Protein AF-A0A660YYU4-F1 (afdb_monomer_lite)

Structure (mmCIF, N/CA/C/O backbone):
data_AF-A0A660YYU4-F1
#
_entry.id   AF-A0A660YYU4-F1
#
loop_
_atom_site.group_PDB
_atom_site.id
_atom_site.type_symbol
_atom_site.label_atom_id
_atom_site.label_alt_id
_atom_site.label_comp_id
_atom_site.label_asym_id
_atom_site.label_entity_id
_atom_site.label_seq_id
_atom_site.pdbx_PDB_ins_code
_atom_site.Cartn_x
_atom_site.Cartn_y
_atom_site.Cartn_z
_atom_site.occupancy
_atom_site.B_iso_or_equiv
_atom_site.auth_seq_id
_atom_site.auth_comp_id
_atom_site.auth_asym_id
_atom_site.auth_atom_id
_atom_site.pdbx_PDB_model_num
ATOM 1 N N . MET A 1 1 ? 28.899 24.740 -21.770 1.00 36.38 1 MET A N 1
ATOM 2 C CA . MET A 1 1 ? 28.567 25.488 -22.998 1.00 36.38 1 MET A CA 1
ATOM 3 C C . MET A 1 1 ? 29.441 24.891 -24.081 1.00 36.38 1 MET A C 1
ATOM 5 O O . MET A 1 1 ? 30.542 25.364 -24.310 1.00 36.38 1 MET A O 1
ATOM 9 N N . SER A 1 2 ? 29.022 23.731 -24.579 1.00 40.06 2 SER A N 1
ATOM 10 C CA . SER A 1 2 ? 29.843 22.871 -25.428 1.00 40.06 2 SER A CA 1
ATOM 11 C C . SER A 1 2 ? 29.109 22.709 -26.746 1.00 40.06 2 SER A C 1
ATOM 13 O O . SER A 1 2 ? 28.134 21.973 -26.831 1.00 40.06 2 SER A O 1
ATOM 15 N N . GLU A 1 3 ? 29.580 23.514 -27.692 1.00 43.50 3 GLU A N 1
ATOM 16 C CA . GLU A 1 3 ? 29.672 23.230 -29.122 1.00 43.50 3 GLU A CA 1
ATOM 17 C C . GLU A 1 3 ? 28.368 22.839 -29.817 1.00 43.50 3 GLU A C 1
ATOM 19 O O . GLU A 1 3 ? 28.045 21.679 -30.062 1.00 43.50 3 GLU A O 1
ATOM 24 N N . GLU A 1 4 ? 27.652 23.888 -30.209 1.00 50.94 4 GLU A N 1
ATOM 25 C CA . GLU A 1 4 ? 26.699 23.840 -31.298 1.00 50.94 4 GLU A CA 1
ATOM 26 C C . GLU A 1 4 ? 27.445 23.854 -32.647 1.00 50.94 4 GLU A C 1
ATOM 28 O O . GLU A 1 4 ? 28.342 24.662 -32.878 1.00 50.94 4 GLU A O 1
ATOM 33 N N . GLN A 1 5 ? 26.960 22.992 -33.543 1.00 59.84 5 GLN A N 1
ATOM 34 C CA . GLN A 1 5 ? 27.038 23.048 -35.008 1.00 59.84 5 GLN A CA 1
ATOM 35 C C . GLN A 1 5 ? 28.216 22.376 -35.727 1.00 59.84 5 GLN A C 1
ATOM 37 O O . GLN A 1 5 ? 29.286 22.939 -35.947 1.00 59.84 5 GLN A O 1
ATOM 42 N N . LYS A 1 6 ? 27.893 21.230 -36.341 1.00 49.84 6 LYS A N 1
ATOM 43 C CA . LYS A 1 6 ? 28.394 20.902 -37.679 1.00 49.84 6 LYS A CA 1
ATOM 44 C C . LYS A 1 6 ? 27.362 20.096 -38.468 1.00 49.84 6 LYS A C 1
ATOM 46 O O . LYS A 1 6 ? 27.088 18.960 -38.111 1.00 49.84 6 LYS A O 1
ATOM 51 N N . SER A 1 7 ? 26.891 20.637 -39.591 1.00 45.06 7 SER A N 1
ATOM 52 C CA . SER A 1 7 ? 26.877 19.892 -40.862 1.00 45.06 7 SER A CA 1
ATOM 53 C C . SER A 1 7 ? 26.567 20.832 -42.026 1.00 45.06 7 SER A C 1
ATOM 55 O O . SER A 1 7 ? 25.492 21.415 -42.133 1.00 45.06 7 SER A O 1
ATOM 57 N N . SER A 1 8 ? 27.566 20.992 -42.889 1.00 48.47 8 SER A N 1
ATOM 58 C CA . SER A 1 8 ? 27.523 21.702 -44.160 1.00 48.47 8 SER A CA 1
ATOM 59 C C . SER A 1 8 ? 26.567 21.034 -45.154 1.00 48.47 8 SER A C 1
ATOM 61 O O . SER A 1 8 ? 26.609 19.822 -45.363 1.00 48.47 8 SER A O 1
ATOM 63 N N . ASN A 1 9 ? 25.778 21.870 -45.819 1.00 65.75 9 ASN A N 1
ATOM 64 C CA . ASN A 1 9 ? 24.817 21.585 -46.881 1.00 65.75 9 ASN A CA 1
ATOM 65 C C . ASN A 1 9 ? 25.413 20.760 -48.054 1.00 65.75 9 ASN A C 1
ATOM 67 O O . ASN A 1 9 ? 25.929 21.333 -49.008 1.00 65.75 9 ASN A O 1
ATOM 71 N N . ASN A 1 10 ? 25.399 19.420 -47.947 1.00 55.84 10 ASN A N 1
ATOM 72 C CA . ASN A 1 10 ? 25.459 18.452 -49.066 1.00 55.84 10 ASN A CA 1
ATOM 73 C C . ASN A 1 10 ? 25.165 16.987 -48.641 1.00 55.84 10 ASN A C 1
ATOM 75 O O . ASN A 1 10 ? 25.660 16.042 -49.248 1.00 55.84 10 ASN A O 1
ATOM 79 N N . ASN A 1 11 ? 24.360 16.773 -47.587 1.00 60.00 11 ASN A N 1
ATOM 80 C CA . ASN A 1 11 ? 24.050 15.440 -47.032 1.00 60.00 11 ASN A CA 1
ATOM 81 C C . ASN A 1 11 ? 22.613 15.302 -46.479 1.00 60.00 11 ASN A C 1
ATOM 83 O O . ASN A 1 11 ? 22.345 14.407 -45.683 1.00 60.00 11 ASN A O 1
ATOM 87 N N . ASN A 1 12 ? 21.654 16.110 -46.949 1.00 74.19 12 ASN A N 1
ATOM 88 C CA . ASN A 1 12 ? 20.273 16.140 -46.425 1.00 74.19 12 ASN A CA 1
ATOM 89 C C . ASN A 1 12 ? 19.598 14.757 -46.331 1.00 74.19 12 ASN A C 1
ATOM 91 O O . ASN A 1 12 ? 18.868 14.478 -45.388 1.00 74.19 12 ASN A O 1
ATOM 95 N N . ARG A 1 13 ? 19.866 13.856 -47.286 1.00 85.38 13 ARG A N 1
ATOM 96 C CA . ARG A 1 13 ? 19.302 12.494 -47.279 1.00 85.38 13 ARG A CA 1
ATOM 97 C C . ARG A 1 13 ? 19.934 11.608 -46.201 1.00 85.38 13 ARG A C 1
ATOM 99 O O . ARG A 1 13 ? 19.230 10.826 -45.577 1.00 85.38 13 ARG A O 1
ATOM 106 N N . ARG A 1 14 ? 21.248 11.717 -45.987 1.00 87.94 14 ARG A N 1
ATOM 107 C CA . ARG A 1 14 ? 21.985 10.904 -45.003 1.00 87.94 14 ARG A CA 1
ATOM 108 C C . ARG A 1 14 ? 21.684 11.361 -43.581 1.00 87.94 14 ARG A C 1
ATOM 110 O O . ARG A 1 14 ? 21.464 10.518 -42.719 1.00 87.94 14 ARG A O 1
ATOM 117 N N . ASP A 1 15 ? 21.590 12.669 -43.382 1.00 86.12 15 ASP A N 1
ATOM 118 C CA . ASP A 1 15 ? 21.252 13.263 -42.090 1.00 86.12 15 ASP A CA 1
ATOM 119 C C . ASP A 1 15 ? 19.779 12.986 -41.734 1.00 86.12 15 ASP A C 1
ATOM 121 O O . ASP A 1 15 ? 19.479 12.610 -40.602 1.00 86.12 15 ASP A O 1
ATOM 125 N N . PHE A 1 16 ? 18.868 13.028 -42.720 1.00 90.62 16 PHE A N 1
ATOM 126 C CA . PHE A 1 16 ? 17.475 12.597 -42.543 1.00 90.62 16 PHE A CA 1
ATOM 127 C C . PHE A 1 16 ? 17.363 11.119 -42.135 1.00 90.62 16 PHE A C 1
ATOM 129 O O . PHE A 1 16 ? 16.649 10.794 -41.186 1.00 90.62 16 PHE A O 1
ATOM 136 N N . LEU A 1 17 ? 18.097 10.220 -42.807 1.00 92.44 17 LEU A N 1
ATOM 137 C CA . LEU A 1 17 ? 18.142 8.803 -42.427 1.00 92.44 17 LEU A CA 1
ATOM 138 C C . LEU A 1 17 ? 18.724 8.614 -41.017 1.00 92.44 17 LEU A C 1
ATOM 140 O O . LEU A 1 17 ? 18.201 7.807 -40.253 1.00 92.44 17 LEU A O 1
ATOM 144 N N . GLY A 1 18 ? 19.770 9.364 -40.657 1.00 93.50 18 GLY A N 1
ATOM 145 C CA . GLY A 1 18 ? 20.368 9.328 -39.321 1.00 93.50 18 GLY A CA 1
ATOM 146 C C . GLY A 1 18 ? 19.388 9.748 -38.224 1.00 93.50 18 GLY A C 1
ATOM 147 O O . GLY A 1 18 ? 19.269 9.059 -37.213 1.00 93.50 18 GLY A O 1
ATOM 148 N N . MET A 1 19 ? 18.627 10.821 -38.454 1.00 94.25 19 MET A N 1
ATOM 149 C CA . MET A 1 19 ? 17.588 11.288 -37.532 1.00 94.25 19 MET A CA 1
ATOM 150 C C . MET A 1 19 ? 16.467 10.253 -37.369 1.00 94.25 19 MET A C 1
ATOM 152 O O . MET A 1 19 ? 16.046 9.971 -36.249 1.00 94.25 19 MET A O 1
ATOM 156 N N . LEU A 1 20 ? 15.999 9.660 -38.473 1.00 95.75 20 LEU A N 1
ATOM 157 C CA . LEU A 1 20 ? 14.916 8.674 -38.454 1.00 95.75 20 LEU A CA 1
ATOM 158 C C . LEU A 1 20 ? 15.338 7.391 -37.728 1.00 95.75 20 LEU A C 1
ATOM 160 O O . LEU A 1 20 ? 14.609 6.904 -36.865 1.00 95.75 20 LEU A O 1
ATOM 164 N N . LEU A 1 21 ? 16.526 6.866 -38.034 1.00 95.75 21 LEU A N 1
ATOM 165 C CA . LEU A 1 21 ? 17.051 5.661 -37.390 1.00 95.75 21 LEU A CA 1
ATOM 166 C C . LEU A 1 21 ? 17.389 5.905 -35.914 1.00 95.75 21 LEU A C 1
ATOM 168 O O . LEU A 1 21 ? 17.051 5.075 -35.071 1.00 95.75 21 LEU A O 1
ATOM 172 N N . GLY A 1 22 ? 17.995 7.049 -35.585 1.00 96.00 22 GLY A N 1
ATOM 173 C CA . GLY A 1 22 ? 18.299 7.426 -34.204 1.00 96.00 22 GLY A CA 1
ATOM 174 C C . GLY A 1 22 ? 17.038 7.637 -33.364 1.00 96.00 22 GLY A C 1
ATOM 175 O O . GLY A 1 22 ? 16.929 7.092 -32.266 1.00 96.00 22 GLY A O 1
ATOM 176 N N . GLY A 1 23 ? 16.049 8.356 -33.902 1.00 97.19 23 GLY A N 1
ATOM 177 C CA . GLY A 1 23 ? 14.753 8.559 -33.253 1.00 97.19 23 GLY A CA 1
ATOM 178 C C . GLY A 1 23 ? 13.976 7.255 -33.075 1.00 97.19 23 GLY A C 1
ATOM 179 O O . GLY A 1 23 ? 13.434 7.009 -31.999 1.00 97.19 23 GLY A O 1
ATOM 180 N N . GLY A 1 24 ? 13.978 6.381 -34.087 1.00 97.12 24 GLY A N 1
ATOM 181 C CA . GLY A 1 24 ? 13.356 5.058 -34.011 1.00 97.12 24 GLY A CA 1
ATOM 182 C C . GLY A 1 24 ? 14.010 4.158 -32.960 1.00 97.12 24 GLY A C 1
ATOM 183 O O . GLY A 1 24 ? 13.311 3.529 -32.168 1.00 97.12 24 GLY A O 1
ATOM 184 N N . PHE A 1 25 ? 15.343 4.147 -32.893 1.00 97.38 25 PHE A N 1
ATOM 185 C CA . PHE A 1 25 ? 16.079 3.398 -31.873 1.00 97.38 25 PHE A CA 1
ATOM 186 C C . PHE A 1 25 ? 15.803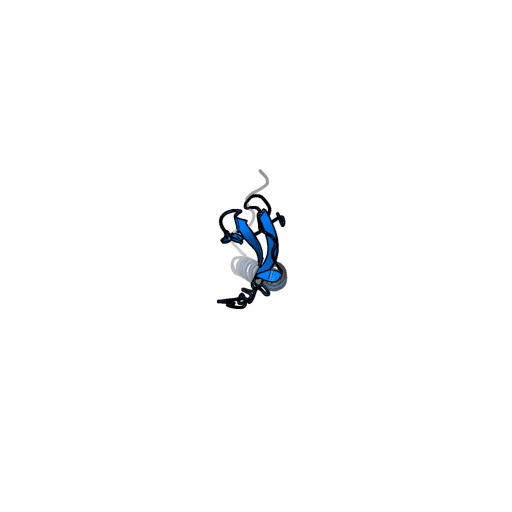 3.926 -30.458 1.00 97.38 25 PHE A C 1
ATOM 188 O O . PHE A 1 25 ? 15.564 3.146 -29.537 1.00 97.38 25 PHE A O 1
ATOM 195 N N . PHE A 1 26 ? 15.756 5.246 -30.283 1.00 97.50 26 PHE A N 1
ATOM 196 C CA . PHE A 1 26 ? 15.415 5.861 -29.002 1.00 97.50 26 PHE A CA 1
ATOM 197 C C . PHE A 1 26 ? 13.970 5.557 -28.575 1.00 97.50 26 PHE A C 1
ATOM 199 O O . PHE A 1 26 ? 13.727 5.186 -27.427 1.00 97.50 26 PHE A O 1
ATOM 206 N N . ALA A 1 27 ? 13.015 5.635 -29.506 1.00 97.25 27 ALA A N 1
ATOM 207 C CA . ALA A 1 27 ? 11.626 5.256 -29.256 1.00 97.25 27 ALA A CA 1
ATOM 208 C C . ALA A 1 27 ? 11.498 3.773 -28.872 1.00 97.25 27 ALA A C 1
ATOM 210 O O . ALA A 1 27 ? 10.735 3.431 -27.967 1.00 97.25 27 ALA A O 1
ATOM 211 N N . TRP A 1 28 ? 12.280 2.898 -29.508 1.00 97.44 28 TRP A N 1
ATOM 212 C CA . TRP A 1 28 ? 12.330 1.478 -29.169 1.00 97.44 28 TRP A CA 1
ATOM 213 C C . TRP A 1 28 ? 12.850 1.243 -27.744 1.00 97.44 28 TRP A C 1
ATOM 215 O O . TRP A 1 28 ? 12.225 0.507 -26.979 1.00 97.44 28 TRP A O 1
ATOM 225 N N . ILE A 1 29 ? 13.923 1.937 -27.350 1.00 97.69 29 ILE A N 1
ATOM 226 C CA . ILE A 1 29 ? 14.439 1.908 -25.974 1.00 97.69 29 ILE A CA 1
ATOM 227 C C . ILE A 1 29 ? 13.360 2.367 -24.983 1.00 97.69 29 ILE A C 1
ATOM 229 O O . ILE A 1 29 ? 13.094 1.671 -24.004 1.00 97.69 29 ILE A O 1
ATOM 233 N N . ILE A 1 30 ? 12.692 3.494 -25.242 1.00 97.69 30 ILE A N 1
ATOM 234 C CA . ILE A 1 30 ? 11.611 3.987 -24.372 1.00 97.69 30 ILE A CA 1
ATOM 235 C C . ILE A 1 30 ? 10.492 2.951 -24.248 1.00 97.69 30 ILE A C 1
ATOM 237 O O . ILE A 1 30 ? 10.017 2.701 -23.142 1.00 97.69 30 ILE A O 1
ATOM 241 N N . SER A 1 31 ? 10.090 2.320 -25.352 1.00 96.94 31 SER A N 1
ATOM 242 C CA . SER A 1 31 ? 9.048 1.290 -25.338 1.00 96.94 31 SER A CA 1
ATOM 243 C C . SER A 1 31 ? 9.437 0.076 -24.493 1.00 96.94 31 SER A C 1
ATOM 245 O O . SER A 1 31 ? 8.557 -0.547 -23.902 1.00 96.94 31 SER A O 1
ATOM 247 N N . LEU A 1 32 ? 10.728 -0.259 -24.425 1.00 96.56 32 LEU A N 1
ATOM 248 C CA . LEU A 1 32 ? 11.233 -1.350 -23.594 1.00 96.56 32 LEU A CA 1
ATOM 249 C C . LEU A 1 32 ? 11.229 -0.989 -22.101 1.00 96.56 32 LEU A C 1
ATOM 251 O O . LEU A 1 32 ? 10.889 -1.825 -21.267 1.00 96.56 32 LEU A O 1
ATOM 255 N N . PHE A 1 33 ? 11.570 0.256 -21.759 1.00 97.31 33 PHE A N 1
ATOM 256 C CA . PHE A 1 33 ? 11.593 0.730 -20.369 1.00 97.31 33 PHE A CA 1
ATOM 257 C C . PHE A 1 33 ? 10.217 1.145 -19.833 1.00 97.31 33 PHE A C 1
ATOM 259 O O . PHE A 1 33 ? 9.993 1.093 -18.623 1.00 97.31 33 PHE A O 1
ATOM 266 N N . TYR A 1 34 ? 9.275 1.507 -20.704 1.00 95.94 34 TYR A N 1
ATOM 267 C CA . TYR A 1 34 ? 7.908 1.863 -20.326 1.00 95.94 34 TYR A CA 1
ATOM 268 C C . TYR A 1 34 ? 7.228 0.832 -19.408 1.00 95.94 34 TYR A C 1
ATOM 270 O O . TYR A 1 34 ? 6.752 1.241 -18.350 1.00 95.94 34 TYR A O 1
ATOM 278 N N . PRO A 1 35 ? 7.188 -0.482 -19.721 1.00 94.38 35 PRO A N 1
ATOM 279 C CA . PRO A 1 35 ? 6.551 -1.458 -18.840 1.00 94.38 35 PRO A CA 1
ATOM 280 C C . PRO A 1 35 ? 7.246 -1.572 -17.480 1.00 94.38 35 PRO A C 1
ATOM 282 O O . PRO A 1 35 ? 6.561 -1.775 -16.486 1.00 94.38 35 PRO A O 1
ATOM 285 N N . VAL A 1 36 ? 8.569 -1.388 -17.406 1.00 95.56 36 VAL A N 1
ATOM 286 C CA . VAL A 1 36 ? 9.314 -1.413 -16.133 1.00 95.56 36 VAL A CA 1
ATOM 287 C C . VAL A 1 36 ? 8.871 -0.261 -15.235 1.00 95.56 36 VAL A C 1
ATOM 289 O O . VAL A 1 36 ? 8.584 -0.464 -14.059 1.00 95.56 36 VAL A O 1
ATOM 292 N N . LEU A 1 37 ? 8.757 0.941 -15.802 1.00 95.06 37 LEU A N 1
ATOM 293 C CA . LEU A 1 37 ? 8.269 2.110 -15.072 1.00 95.06 37 LEU A CA 1
ATOM 294 C C . LEU A 1 37 ? 6.785 1.976 -14.730 1.00 95.06 37 LEU A C 1
ATOM 296 O O . LEU A 1 37 ? 6.373 2.301 -13.620 1.00 95.06 37 LEU A O 1
ATOM 300 N N . LYS A 1 38 ? 5.979 1.464 -15.664 1.00 93.44 38 LYS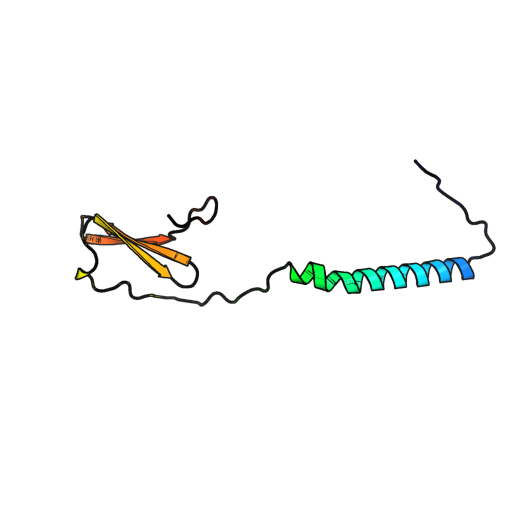 A N 1
ATOM 301 C CA . LYS A 1 38 ? 4.540 1.291 -15.466 1.00 93.44 38 LYS A CA 1
ATOM 302 C C . LYS A 1 38 ? 4.220 0.220 -14.426 1.00 93.44 38 LYS A C 1
ATOM 304 O O . LYS A 1 38 ? 3.210 0.340 -13.750 1.00 93.44 38 LYS A O 1
ATOM 309 N N . TYR A 1 39 ? 5.080 -0.781 -14.267 1.00 91.88 39 TYR A N 1
ATOM 310 C CA . TYR A 1 39 ? 4.942 -1.812 -13.243 1.00 91.88 39 TYR A CA 1
ATOM 311 C C . TYR A 1 39 ? 5.059 -1.260 -11.811 1.00 91.88 39 TYR A C 1
ATOM 313 O O . TYR A 1 39 ? 4.491 -1.837 -10.889 1.00 91.88 39 TYR A O 1
ATOM 321 N N . LEU A 1 40 ? 5.757 -0.134 -11.615 1.00 93.75 40 LEU A N 1
ATOM 322 C CA . LEU A 1 40 ? 5.843 0.532 -10.309 1.00 93.75 40 LEU A CA 1
ATOM 323 C C . LEU A 1 40 ? 4.537 1.230 -9.908 1.00 93.75 40 LEU A C 1
ATOM 325 O O . LEU A 1 40 ? 4.339 1.497 -8.727 1.00 93.75 40 LEU A O 1
ATOM 329 N N . ASP A 1 41 ? 3.671 1.542 -10.874 1.00 92.12 41 ASP A N 1
ATOM 330 C CA . ASP A 1 41 ? 2.357 2.130 -10.629 1.00 92.12 41 ASP A CA 1
ATOM 331 C C . ASP A 1 41 ? 1.371 1.001 -10.289 1.00 92.12 41 ASP A C 1
ATOM 333 O O . ASP A 1 41 ? 1.014 0.211 -11.174 1.00 92.12 41 ASP A O 1
ATOM 337 N N . PRO A 1 42 ? 0.966 0.858 -9.013 1.00 86.44 42 PRO A N 1
ATOM 338 C CA . PRO A 1 42 ? 0.156 -0.270 -8.590 1.00 86.44 42 PRO A CA 1
ATOM 339 C C . PRO A 1 42 ? -1.193 -0.276 -9.327 1.00 86.44 42 PRO A C 1
ATOM 341 O O . PRO A 1 42 ? -1.814 0.777 -9.512 1.00 86.44 42 PRO A O 1
ATOM 344 N N . PRO A 1 43 ? -1.702 -1.454 -9.735 1.00 82.06 43 PRO A N 1
ATOM 345 C CA . PRO A 1 43 ? -3.029 -1.536 -10.323 1.00 82.06 43 PRO A CA 1
ATOM 346 C C . PRO A 1 43 ? -4.074 -1.081 -9.300 1.00 82.06 43 PRO A C 1
ATOM 348 O O . PRO A 1 43 ? -3.936 -1.318 -8.099 1.00 82.06 43 PRO A O 1
ATOM 351 N N . LYS A 1 44 ? -5.153 -0.454 -9.780 1.00 79.75 44 LYS A N 1
ATOM 352 C CA . LYS A 1 44 ? -6.304 -0.117 -8.938 1.00 79.75 44 LYS A CA 1
ATOM 353 C C . LYS A 1 44 ? -6.930 -1.419 -8.441 1.00 79.75 44 LYS A C 1
ATOM 355 O O . LYS A 1 44 ? -7.646 -2.082 -9.185 1.00 79.75 44 LYS A O 1
ATOM 360 N N . VAL A 1 45 ? -6.619 -1.803 -7.208 1.00 74.31 45 VAL A N 1
ATOM 361 C CA . VAL A 1 45 ? -7.259 -2.939 -6.544 1.00 74.31 45 VAL A CA 1
ATOM 362 C C . VAL A 1 45 ? -8.663 -2.495 -6.155 1.00 74.31 45 VAL A C 1
ATOM 364 O O . VAL A 1 45 ? -8.822 -1.464 -5.501 1.00 74.31 45 VAL A O 1
ATOM 367 N N . GLU A 1 46 ? -9.688 -3.242 -6.567 1.00 69.50 46 GLU A N 1
ATOM 368 C CA . GLU A 1 46 ? -11.035 -3.010 -6.054 1.00 69.50 46 GLU A CA 1
ATOM 369 C C . GLU A 1 46 ? -11.034 -3.301 -4.552 1.00 69.50 46 GLU A C 1
ATOM 371 O O . GLU A 1 46 ? -10.858 -4.441 -4.118 1.00 69.50 46 GLU A O 1
ATOM 376 N N . GLU A 1 47 ? -11.182 -2.257 -3.737 1.00 67.25 47 GLU A N 1
ATOM 377 C CA . GLU A 1 47 ? -11.382 -2.435 -2.306 1.00 67.25 47 GLU A CA 1
ATOM 378 C C . GLU A 1 47 ? -12.658 -3.256 -2.096 1.00 67.25 47 GLU A C 1
ATOM 380 O O . GLU A 1 47 ? -13.723 -2.919 -2.621 1.00 67.25 47 GLU A O 1
ATOM 385 N N . VAL A 1 48 ? -12.554 -4.348 -1.330 1.00 65.25 48 VAL A N 1
ATOM 386 C CA . VAL A 1 48 ? -13.718 -5.152 -0.950 1.00 65.25 48 VAL A CA 1
ATOM 387 C C . VAL A 1 48 ? -14.713 -4.216 -0.267 1.00 65.25 48 VAL A C 1
ATOM 389 O O . VAL A 1 48 ? -14.449 -3.721 0.829 1.00 65.25 48 VAL A O 1
ATOM 392 N N . LYS A 1 49 ? -15.851 -3.959 -0.922 1.00 65.88 49 LYS A N 1
ATOM 393 C CA . LYS A 1 49 ? -16.937 -3.126 -0.393 1.00 65.88 49 LYS A CA 1
ATOM 394 C C . LYS A 1 49 ? -17.622 -3.855 0.757 1.00 65.88 49 LYS A C 1
ATOM 396 O O . LYS A 1 49 ? -18.671 -4.470 0.587 1.00 65.88 49 LYS A O 1
ATOM 401 N N . VAL A 1 50 ? -17.020 -3.809 1.936 1.00 73.69 50 VAL A N 1
ATOM 402 C CA . VAL A 1 50 ? -17.670 -4.253 3.167 1.00 73.69 50 VAL A CA 1
ATOM 403 C C . VAL A 1 50 ? -18.531 -3.104 3.664 1.00 73.69 50 VAL A C 1
ATOM 405 O O . VAL A 1 50 ? -18.020 -2.045 4.009 1.00 73.69 50 VAL A O 1
ATOM 408 N N . SER A 1 51 ? -19.848 -3.297 3.661 1.00 80.38 51 SER A N 1
ATOM 409 C CA . SER A 1 51 ? -20.806 -2.320 4.188 1.00 80.38 51 SER A CA 1
ATOM 410 C C . SER A 1 51 ? -21.028 -2.473 5.693 1.00 80.38 51 SER A C 1
ATOM 412 O O . SER A 1 51 ? -21.426 -1.525 6.360 1.00 80.38 51 SER A O 1
ATOM 414 N N . SER A 1 52 ? -20.795 -3.670 6.238 1.00 83.38 52 SER A N 1
ATOM 415 C CA . SER A 1 52 ? -21.058 -3.994 7.642 1.00 83.38 52 SER A CA 1
ATOM 416 C C . SER A 1 52 ? -20.258 -5.215 8.092 1.00 83.38 52 SER A C 1
ATOM 418 O O . SER A 1 52 ? -20.145 -6.185 7.342 1.00 83.38 52 SER A O 1
ATOM 420 N N . VAL A 1 53 ? -19.772 -5.201 9.335 1.00 86.19 53 VAL A N 1
ATOM 421 C CA . VAL A 1 53 ? -19.081 -6.327 9.986 1.00 86.19 53 VAL A CA 1
ATOM 422 C C . VAL A 1 53 ? -19.681 -6.536 11.378 1.00 86.19 53 VAL A C 1
ATOM 424 O O . VAL A 1 53 ? -19.990 -5.569 12.071 1.00 86.19 53 VAL A O 1
ATOM 427 N N . LYS A 1 54 ? -19.867 -7.797 11.790 1.00 86.62 54 LYS A N 1
ATOM 428 C CA . LYS A 1 54 ? -20.309 -8.146 13.152 1.00 86.62 54 LYS A CA 1
ATOM 429 C C . LYS A 1 54 ? -19.117 -8.100 14.114 1.00 86.62 54 LYS A C 1
ATOM 431 O O . LYS A 1 54 ? -18.076 -8.679 13.823 1.00 86.62 54 LYS A O 1
ATOM 436 N N . ILE A 1 55 ? -19.287 -7.430 15.253 1.00 84.38 55 ILE A N 1
ATOM 437 C CA . ILE A 1 55 ? -18.197 -7.064 16.184 1.00 84.38 55 ILE A CA 1
ATOM 438 C C . ILE A 1 55 ? -18.066 -8.061 17.361 1.00 84.38 55 ILE A C 1
ATOM 440 O O . ILE A 1 55 ? -17.020 -8.143 18.013 1.00 84.38 55 ILE A O 1
ATOM 444 N N . GLY A 1 56 ? -19.103 -8.872 17.587 1.00 83.75 56 GLY A N 1
ATOM 445 C CA . GLY A 1 56 ? -19.218 -9.828 18.693 1.00 83.75 56 GLY A CA 1
ATOM 446 C C . GLY A 1 56 ? -20.549 -9.669 19.425 1.00 83.75 56 GLY A C 1
ATOM 447 O O . GLY A 1 56 ? -21.413 -8.908 18.970 1.00 83.75 56 GLY A O 1
ATOM 448 N N . ALA A 1 57 ? -20.718 -10.385 20.536 1.00 82.62 57 ALA A N 1
ATOM 449 C CA . ALA A 1 57 ? -21.830 -10.155 21.449 1.00 82.62 57 ALA A CA 1
ATOM 450 C C . ALA A 1 57 ? -21.606 -8.865 22.257 1.00 82.62 57 ALA A C 1
ATOM 452 O O . ALA A 1 57 ? -20.478 -8.415 22.452 1.00 82.62 57 ALA A O 1
ATOM 453 N N . VAL A 1 58 ? -22.691 -8.270 22.759 1.00 79.62 58 VAL A N 1
ATOM 454 C CA . VAL A 1 58 ? -22.630 -7.085 23.643 1.00 79.62 58 VAL A CA 1
ATOM 455 C C . VAL A 1 58 ? -21.899 -7.404 24.955 1.00 79.62 58 VAL A C 1
ATOM 457 O O . VAL A 1 58 ? -21.286 -6.526 25.558 1.00 79.62 58 VAL A O 1
ATOM 460 N N . GLU A 1 59 ? -21.951 -8.668 25.369 1.00 80.38 59 GLU A N 1
ATOM 461 C CA . GLU A 1 59 ? -21.279 -9.224 26.546 1.00 80.38 59 GLU A CA 1
ATOM 462 C C . GLU A 1 59 ? -19.755 -9.312 26.369 1.00 80.38 59 GLU A C 1
ATOM 464 O O . GLU A 1 59 ? -19.029 -9.230 27.353 1.00 80.38 59 GLU A O 1
ATOM 469 N N . ASP A 1 60 ? -19.265 -9.385 25.125 1.00 81.00 60 ASP A N 1
ATOM 470 C CA . ASP A 1 60 ? -17.836 -9.532 24.813 1.00 81.00 60 ASP A CA 1
ATOM 471 C C . ASP A 1 60 ? -17.050 -8.208 24.904 1.00 81.00 60 ASP A C 1
ATOM 473 O O . ASP A 1 60 ? -15.840 -8.189 24.673 1.00 81.00 60 ASP A O 1
ATOM 477 N N . MET A 1 61 ? -17.721 -7.080 25.161 1.00 82.94 61 MET A N 1
ATOM 478 C CA . MET A 1 61 ? -17.091 -5.763 25.309 1.00 82.94 61 MET A CA 1
ATOM 479 C C . MET A 1 61 ? -17.462 -5.149 26.650 1.00 82.94 61 MET A C 1
ATOM 481 O O . MET A 1 61 ? -18.599 -4.722 26.846 1.00 82.94 61 MET A O 1
ATOM 485 N N . GLU A 1 62 ? -16.495 -5.024 27.550 1.00 84.25 62 GLU A N 1
ATOM 486 C CA . GLU A 1 62 ? -16.678 -4.341 28.831 1.00 84.25 62 GLU A CA 1
ATOM 487 C C . GLU A 1 62 ? -16.952 -2.840 28.640 1.00 84.25 62 GLU A C 1
ATOM 489 O O . GLU A 1 62 ? -16.676 -2.255 27.587 1.00 84.25 62 GLU A O 1
ATOM 494 N N . LYS A 1 63 ? -17.543 -2.196 29.651 1.00 85.56 63 LYS A N 1
ATOM 495 C CA . LYS A 1 63 ? -17.690 -0.733 29.647 1.00 85.56 63 LYS A CA 1
ATOM 496 C C . LYS A 1 63 ? -16.311 -0.087 29.756 1.00 85.56 63 LYS A C 1
ATOM 498 O O . LYS A 1 63 ? -15.457 -0.621 30.450 1.00 85.56 63 LYS A O 1
ATOM 503 N N . ASP A 1 64 ? -16.140 1.061 29.103 1.00 86.38 64 ASP A N 1
ATOM 504 C CA . ASP A 1 64 ? -14.865 1.789 29.061 1.00 86.38 64 ASP A CA 1
ATOM 505 C C . ASP A 1 64 ? -13.728 0.986 28.396 1.00 86.38 64 ASP A C 1
ATOM 507 O O . ASP A 1 64 ? -12.552 1.139 28.708 1.00 86.38 64 ASP A O 1
ATOM 511 N N . SER A 1 65 ? -14.091 0.104 27.455 1.00 87.00 65 SER A N 1
ATOM 512 C CA . SER A 1 65 ? -13.147 -0.711 26.688 1.00 87.00 65 SER A CA 1
ATOM 513 C C . SER A 1 65 ? -13.202 -0.399 25.191 1.00 87.00 65 SER A C 1
ATOM 515 O O . SER A 1 65 ? -14.226 0.040 24.648 1.00 87.00 65 SER A O 1
ATOM 517 N N . GLY A 1 66 ? -12.075 -0.632 24.516 1.00 88.88 66 GLY A N 1
ATOM 518 C CA . GLY A 1 66 ? -11.928 -0.527 23.068 1.00 88.88 66 GLY A CA 1
ATOM 519 C C . GLY A 1 66 ? -11.541 -1.868 22.449 1.00 88.88 66 GLY A C 1
ATOM 520 O O . GLY A 1 66 ? -10.744 -2.612 23.018 1.00 88.88 66 GLY A O 1
ATOM 521 N N . LYS A 1 67 ? -12.081 -2.176 21.268 1.00 89.50 67 LYS A N 1
ATOM 522 C CA . LYS A 1 67 ? -11.746 -3.383 20.501 1.00 89.50 67 LYS A CA 1
ATOM 523 C C . LYS A 1 67 ? -11.412 -3.021 19.060 1.00 89.50 67 LYS A C 1
ATOM 525 O O . LYS A 1 67 ? -12.186 -2.331 18.396 1.00 89.50 67 LYS A O 1
ATOM 530 N N . ILE A 1 68 ? -10.281 -3.521 18.567 1.00 90.50 68 ILE A N 1
ATOM 531 C CA . ILE A 1 68 ? -9.884 -3.376 17.164 1.00 90.50 68 ILE A CA 1
ATOM 532 C C . ILE A 1 68 ? -10.482 -4.531 16.361 1.00 90.50 68 ILE A C 1
ATOM 534 O O . ILE A 1 68 ? -10.327 -5.703 16.708 1.00 90.50 68 ILE A O 1
ATOM 538 N N . ILE A 1 69 ? -11.164 -4.193 15.273 1.00 89.81 69 ILE A N 1
ATOM 539 C CA . ILE A 1 69 ? -11.750 -5.133 14.320 1.00 89.81 69 ILE A CA 1
ATOM 540 C C . ILE A 1 69 ? -11.235 -4.854 12.911 1.00 89.81 69 ILE A C 1
ATOM 542 O O . ILE A 1 69 ? -10.843 -3.738 12.566 1.00 89.81 69 ILE A O 1
ATOM 546 N N . LYS A 1 70 ? -11.291 -5.874 12.057 1.00 87.88 70 LYS A N 1
ATOM 547 C CA . LYS A 1 70 ? -10.984 -5.732 10.635 1.00 87.88 70 LYS A CA 1
ATOM 548 C C . LYS A 1 70 ? -12.244 -5.318 9.869 1.00 87.88 70 LYS A C 1
ATOM 550 O O . LYS A 1 70 ? -13.203 -6.086 9.816 1.00 87.88 70 LYS A O 1
ATOM 555 N N . PHE A 1 71 ? -12.227 -4.142 9.242 1.00 87.12 71 PHE A N 1
ATOM 556 C CA . PHE A 1 71 ? -13.282 -3.675 8.340 1.00 87.12 71 PHE A CA 1
ATOM 557 C C . PHE A 1 71 ? -12.705 -3.533 6.926 1.00 87.12 71 PHE A C 1
ATOM 559 O O . PHE A 1 71 ? -12.115 -2.521 6.548 1.00 87.12 71 PHE A O 1
ATOM 566 N N . GLY A 1 72 ? -12.802 -4.611 6.150 1.00 86.25 72 GLY A N 1
ATOM 567 C CA . GLY A 1 72 ? -12.171 -4.696 4.831 1.00 86.25 72 GLY A CA 1
ATOM 568 C C . GLY A 1 72 ? -10.658 -4.748 4.952 1.00 86.25 72 GLY A C 1
ATOM 569 O O . GLY A 1 72 ? -10.121 -5.646 5.602 1.00 86.25 72 GLY A O 1
ATOM 570 N N . ASN A 1 73 ? -9.982 -3.781 4.336 1.00 83.75 73 ASN A N 1
ATOM 571 C CA . ASN A 1 73 ? -8.523 -3.670 4.369 1.00 83.75 73 ASN A CA 1
ATOM 572 C C . ASN A 1 73 ? -8.008 -2.714 5.454 1.00 83.75 73 ASN A C 1
ATOM 574 O O . ASN A 1 73 ? -6.797 -2.626 5.636 1.00 83.75 73 ASN A O 1
ATOM 578 N N . LYS A 1 74 ? -8.895 -2.018 6.181 1.00 87.00 74 LYS A N 1
ATOM 579 C CA . LYS A 1 74 ? -8.506 -1.060 7.225 1.00 87.00 74 LYS A CA 1
ATOM 580 C C . LYS A 1 74 ? -8.937 -1.546 8.617 1.00 87.00 74 LYS A C 1
ATOM 582 O O . LYS A 1 74 ? -10.026 -2.115 8.757 1.00 87.00 74 LYS A O 1
ATOM 587 N N . PRO A 1 75 ? -8.106 -1.353 9.654 1.00 91.00 75 PRO A N 1
ATOM 588 C CA . PRO A 1 75 ? -8.519 -1.579 11.031 1.00 91.00 75 PRO A CA 1
ATOM 589 C C . PRO A 1 75 ? -9.488 -0.480 11.484 1.00 91.00 75 PRO A C 1
ATOM 591 O O . PRO A 1 75 ? -9.338 0.696 11.148 1.00 91.00 75 PRO A O 1
ATOM 594 N N . VAL A 1 76 ? -10.488 -0.873 12.263 1.00 92.12 76 VAL A N 1
ATOM 595 C CA . VAL A 1 76 ? -11.464 0.020 12.897 1.00 92.12 76 VAL A CA 1
ATOM 596 C C . VAL A 1 76 ? -11.425 -0.252 14.390 1.00 92.12 76 VAL A C 1
ATOM 598 O O . VAL A 1 76 ? -11.421 -1.410 14.806 1.00 92.12 76 VAL A O 1
ATOM 601 N N . ILE A 1 77 ? -11.399 0.805 15.193 1.00 91.81 77 ILE A N 1
ATOM 602 C CA . ILE A 1 77 ? -11.505 0.719 16.645 1.00 91.81 77 ILE A CA 1
ATOM 603 C C . ILE A 1 77 ? -12.933 1.057 17.059 1.00 91.81 77 ILE A C 1
ATOM 605 O O . ILE A 1 77 ? -13.499 2.069 16.645 1.00 91.81 77 ILE A O 1
ATOM 609 N N . VAL A 1 78 ? -13.531 0.187 17.866 1.00 92.06 78 VAL A N 1
ATOM 610 C CA . VAL A 1 78 ? -14.859 0.391 18.445 1.00 92.06 78 VAL A CA 1
ATOM 611 C C . VAL A 1 78 ? -14.694 0.585 19.940 1.00 92.06 78 VAL A C 1
ATOM 613 O O . VAL A 1 78 ? -14.128 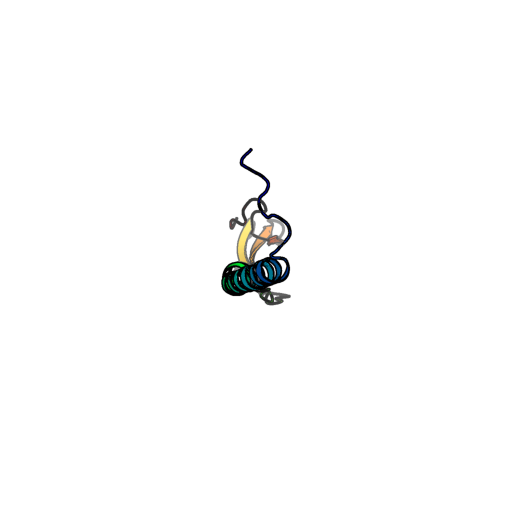-0.274 20.612 1.00 92.06 78 VAL A O 1
ATOM 616 N N . VAL A 1 79 ? -15.191 1.705 20.453 1.00 91.69 79 VAL A N 1
ATOM 617 C CA . VAL A 1 79 ? -15.110 2.085 21.864 1.00 91.69 79 VAL A CA 1
ATOM 618 C C . VAL A 1 79 ? -16.505 2.037 22.471 1.00 91.69 79 VAL A C 1
ATOM 620 O O . VAL A 1 79 ? -17.444 2.631 21.930 1.00 91.69 79 VAL A O 1
ATOM 623 N N . ARG A 1 80 ? -16.640 1.340 23.603 1.00 91.25 80 ARG A N 1
ATOM 624 C CA . ARG A 1 80 ? -17.861 1.341 24.416 1.00 91.25 80 ARG A CA 1
ATOM 625 C C . ARG A 1 80 ? -17.714 2.369 25.534 1.00 91.25 80 ARG A C 1
ATOM 627 O O . ARG A 1 80 ? -16.979 2.141 26.493 1.00 91.25 80 ARG A O 1
ATOM 634 N N . LYS A 1 81 ? -18.438 3.483 25.425 1.00 89.38 81 LYS A N 1
ATOM 635 C CA . LYS A 1 81 ? -18.461 4.546 26.439 1.00 89.38 81 LYS A CA 1
ATOM 636 C C . LYS A 1 81 ? -19.011 4.023 27.778 1.00 89.38 81 LYS A C 1
ATOM 638 O O . LYS A 1 81 ? -19.797 3.069 27.784 1.00 89.38 81 LYS A O 1
ATOM 643 N N . PRO A 1 82 ? -18.669 4.655 28.916 1.00 85.75 82 PRO A N 1
ATOM 644 C CA . PRO A 1 82 ? -19.192 4.271 30.234 1.00 85.75 82 PRO A CA 1
ATOM 645 C C . PRO A 1 82 ? -20.731 4.320 30.314 1.00 85.75 82 PRO A C 1
ATOM 647 O O . PRO A 1 82 ? -21.350 3.507 31.004 1.00 85.75 82 PRO A O 1
ATOM 650 N N . GLU A 1 83 ? -21.351 5.211 29.537 1.00 84.88 83 GLU A N 1
ATOM 651 C CA . GLU A 1 83 ? -22.807 5.360 29.369 1.00 84.88 83 GLU A CA 1
ATOM 652 C C . GLU A 1 83 ? -23.459 4.176 28.625 1.00 84.88 83 GLU A C 1
ATOM 654 O O . GLU A 1 83 ? -24.675 4.010 28.662 1.00 84.88 83 GLU A O 1
ATOM 659 N N . GLY A 1 84 ? -22.661 3.311 27.987 1.00 82.44 84 GLY A N 1
ATOM 660 C CA . GL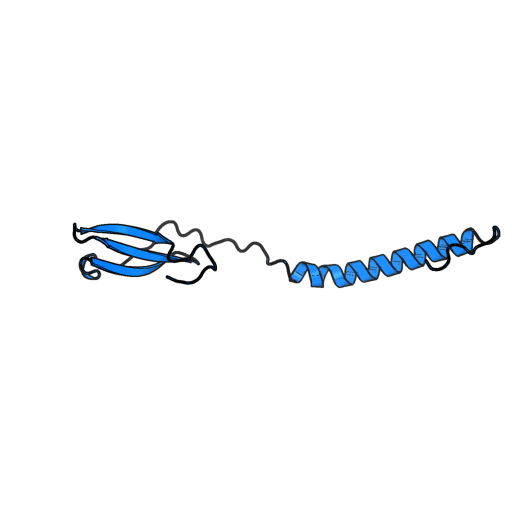Y A 1 84 ? -23.118 2.141 27.233 1.00 82.44 84 GLY A CA 1
ATOM 661 C C . GLY A 1 84 ? -23.258 2.364 25.726 1.00 82.44 84 GLY A C 1
ATOM 662 O O . GLY A 1 84 ? -23.548 1.411 25.007 1.00 82.44 84 GLY A O 1
ATOM 663 N N . GLU A 1 85 ? -23.023 3.584 25.244 1.00 87.75 85 GLU A N 1
ATOM 664 C CA . GLU A 1 85 ? -23.009 3.915 23.819 1.00 87.75 85 GLU A CA 1
ATOM 665 C C . GLU A 1 85 ? -21.752 3.395 23.106 1.00 87.75 85 GLU A C 1
ATOM 667 O O . GLU A 1 85 ? -20.671 3.313 23.693 1.00 87.75 85 GLU A O 1
ATOM 672 N N . TYR A 1 86 ? -21.884 3.103 21.811 1.00 89.62 86 TYR A N 1
ATOM 673 C CA . TYR A 1 86 ? -20.786 2.651 20.958 1.00 89.62 86 TYR A CA 1
ATOM 674 C C . TYR A 1 86 ? -20.377 3.745 19.981 1.00 89.62 86 TYR A C 1
ATOM 676 O O . TYR A 1 86 ? -21.223 4.346 19.319 1.00 89.62 86 TYR A O 1
ATOM 684 N N . VAL A 1 87 ? -19.071 3.958 19.850 1.00 90.81 87 VAL A N 1
ATOM 685 C CA . VAL A 1 87 ? -18.493 4.843 18.835 1.00 90.81 87 VAL A CA 1
ATOM 686 C C . VAL A 1 87 ? -17.435 4.070 18.068 1.00 90.81 87 VAL A C 1
ATOM 688 O O . VAL A 1 87 ? -16.645 3.339 18.661 1.00 90.81 87 VAL A O 1
ATOM 691 N N . ALA A 1 88 ? -17.431 4.211 16.747 1.00 91.25 88 ALA A N 1
ATOM 692 C CA . ALA A 1 88 ? -16.464 3.563 15.876 1.00 91.25 88 ALA A CA 1
ATOM 693 C C . ALA A 1 88 ? -15.599 4.613 15.178 1.00 91.25 88 ALA A C 1
ATOM 695 O O . ALA A 1 88 ? -16.117 5.596 14.645 1.00 91.25 88 ALA A O 1
ATOM 696 N N . PHE A 1 89 ? -14.293 4.373 15.149 1.00 91.12 89 PHE A N 1
ATOM 697 C CA . PHE A 1 89 ? -13.315 5.207 14.462 1.00 91.12 89 PHE A CA 1
ATOM 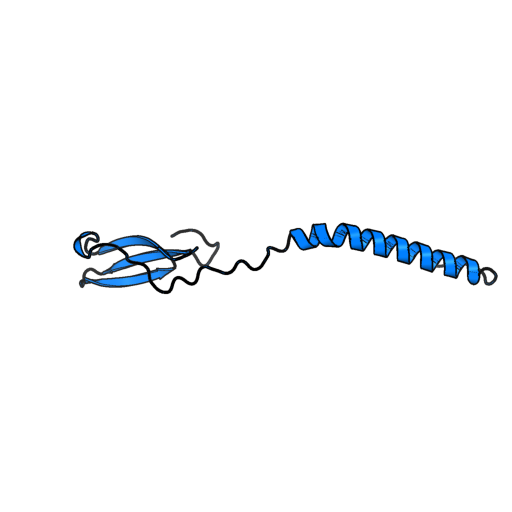698 C C . PHE A 1 89 ? -12.450 4.354 13.544 1.00 91.12 89 PHE A C 1
ATOM 700 O O . PHE A 1 89 ? -12.209 3.174 13.799 1.00 91.12 89 PHE A O 1
ATOM 707 N N . VAL A 1 90 ? -11.938 4.959 12.476 1.00 90.88 90 VAL A N 1
ATOM 708 C CA . VAL A 1 90 ? -10.877 4.329 11.688 1.00 90.88 90 VAL A CA 1
ATOM 709 C C . VAL A 1 90 ? -9.626 4.283 12.567 1.00 90.88 90 VAL A C 1
ATOM 711 O O . VAL A 1 90 ? -9.135 5.328 12.983 1.00 90.88 90 VAL A O 1
ATOM 714 N N . GLY A 1 91 ? -9.125 3.081 12.861 1.00 91.06 91 GLY A N 1
ATOM 715 C CA . GLY A 1 91 ? -7.956 2.851 13.722 1.00 91.06 91 GLY A CA 1
ATOM 716 C C . GLY A 1 91 ? -6.639 3.082 12.982 1.00 91.06 91 GLY A C 1
ATOM 717 O O . GLY A 1 91 ? -5.722 2.272 13.079 1.00 91.06 91 GLY A O 1
ATOM 718 N N . VAL A 1 92 ? -6.592 4.123 12.148 1.00 92.75 92 VAL A N 1
ATOM 719 C CA . VAL A 1 92 ? -5.458 4.454 11.285 1.00 92.75 92 VAL A CA 1
ATOM 720 C C . VAL A 1 92 ? -5.073 5.901 11.541 1.00 92.75 92 VAL A C 1
ATOM 722 O O . VAL A 1 92 ? -5.886 6.815 11.385 1.00 92.75 92 VAL A O 1
ATOM 725 N N . CYS A 1 93 ? -3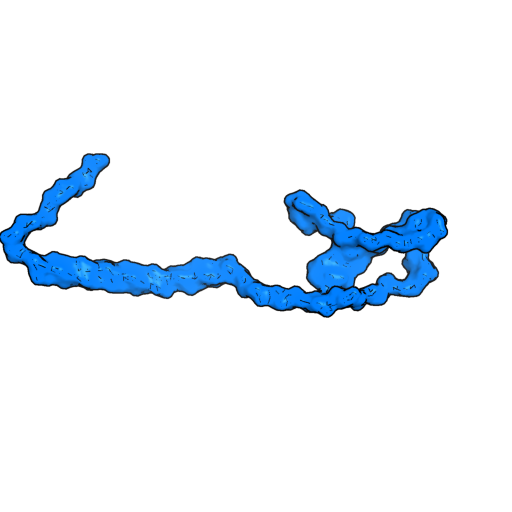.825 6.107 11.943 1.00 91.81 93 CYS A N 1
ATOM 726 C CA . CYS A 1 93 ? -3.283 7.430 12.180 1.00 91.81 93 CYS A CA 1
ATOM 727 C C . CYS A 1 93 ? -3.187 8.209 10.866 1.00 91.81 93 CYS A C 1
ATOM 729 O O . CYS A 1 93 ? -2.531 7.777 9.921 1.00 91.81 93 CYS A O 1
ATOM 731 N N . THR A 1 94 ? -3.753 9.412 10.844 1.00 93.06 94 THR A N 1
ATOM 732 C CA . THR A 1 94 ? -3.729 10.310 9.680 1.00 93.06 94 THR A CA 1
ATOM 733 C C . THR A 1 94 ? -2.337 10.834 9.318 1.00 93.06 94 THR A C 1
ATOM 735 O O . THR A 1 94 ? -2.185 11.479 8.287 1.00 93.06 94 THR A O 1
ATOM 738 N N . HIS A 1 95 ? -1.324 10.587 10.151 1.00 95.75 95 HIS A N 1
ATOM 739 C CA . HIS A 1 95 ? 0.047 11.021 9.901 1.00 95.75 95 HIS A CA 1
ATOM 740 C C . HIS A 1 95 ? 0.788 10.081 8.941 1.00 95.75 95 HIS A C 1
ATOM 742 O O . HIS A 1 95 ? 1.353 10.536 7.951 1.00 95.75 95 HIS A O 1
ATOM 748 N N . LEU A 1 96 ? 0.811 8.783 9.258 1.00 94.69 96 LEU A N 1
ATOM 749 C CA . LEU A 1 96 ? 1.669 7.787 8.598 1.00 94.69 96 LEU A CA 1
ATOM 750 C C . LEU A 1 96 ? 0.999 6.409 8.452 1.00 94.69 96 LEU A C 1
ATOM 752 O O . LEU A 1 96 ? 1.688 5.409 8.285 1.00 94.69 96 LEU A O 1
ATOM 756 N N . ASP A 1 97 ? -0.329 6.331 8.561 1.00 89.62 97 ASP A N 1
ATOM 757 C CA . ASP A 1 97 ? -1.096 5.081 8.473 1.00 89.62 97 ASP A CA 1
ATOM 758 C C . ASP A 1 97 ? -0.718 4.000 9.513 1.00 89.62 97 ASP A C 1
ATOM 760 O O . ASP A 1 97 ? -0.958 2.806 9.327 1.00 89.62 97 ASP A O 1
ATOM 764 N N . CYS A 1 98 ? -0.164 4.403 10.658 1.00 91.19 98 CYS A N 1
ATOM 765 C CA . CYS A 1 98 ? 0.063 3.500 11.786 1.00 91.19 98 CYS A CA 1
ATOM 766 C C . CYS A 1 98 ? -1.266 3.045 12.408 1.00 91.19 98 CYS A C 1
ATOM 768 O O . CYS A 1 98 ? -2.213 3.829 12.494 1.00 91.19 98 CYS A O 1
ATOM 770 N N . ILE A 1 99 ? -1.308 1.808 12.908 1.00 89.19 99 ILE A N 1
ATOM 771 C CA . ILE A 1 99 ? -2.445 1.306 13.690 1.00 89.19 99 ILE A CA 1
ATOM 772 C C . ILE A 1 99 ? -2.364 1.902 15.097 1.00 89.19 99 ILE A C 1
ATOM 774 O O . ILE A 1 99 ? -1.327 1.765 15.752 1.00 89.19 99 ILE A O 1
ATOM 778 N N . VAL A 1 100 ? -3.437 2.564 15.530 1.00 82.62 100 VAL A N 1
ATOM 779 C CA . VAL A 1 100 ? -3.558 3.241 16.834 1.00 82.62 100 VAL A CA 1
ATOM 780 C C . VAL A 1 100 ? -4.813 2.816 17.578 1.00 82.62 100 VAL A C 1
ATOM 782 O O . VAL A 1 100 ? -5.809 2.459 16.905 1.00 82.62 100 VAL A O 1
#

Sequence (100 aa):
MSEEQKSSNNNNRRDFLGMLLGGGFFAWIISLFYPVLKYLDPPKVEEVKVSSVKIGAVEDMEKDSGKIIKFGNKPVIVVRKPEGEYVAFVGVCTHLDCIV

Foldseek 3Di:
DDDDDDDDPDQVPVVVVVCVVVVVVVVVVCVVCVVVVVVVVDPPDPQDPQPDDDDDDLVVADEQDWDWDDRGPFIKIWHQHNVRDIDIDGQADPPPRDGD

pLDDT: mean 84.25, std 14.03, range [36.38, 97.69]

Radius of gyration: 30.79 Å; chains: 1; bounding box: 53×36×79 Å

Secondary structure (DSSP, 8-state):
--------SS-HHHHHHHHHHHHHHHHHHHHHHHHHHHHTS----------------GGGS-TTEEEEEEETTEEEEEEE-TTS-EEEEE-B-TTT--B-